Protein AF-A0A4Q7AGW3-F1 (afdb_monomer)

Radius of gyration: 12.97 Å; Cα contacts (8 Å, |Δi|>4): 34; chains: 1; bounding box: 41×16×31 Å

InterPro domains:
  IPR041304 AbiTii [PF18864] (2-59)

pLDDT: mean 93.37, std 7.72, range [61.47, 98.44]

Solvent-accessible surface area (backbone atoms only — not comparable to full-atom values): 3916 Å² total; per-residue (Å²): 134,57,71,69,56,51,47,56,53,43,75,75,33,91,89,50,55,67,69,61,46,45,52,53,50,39,55,50,20,63,77,68,69,38,63,68,54,38,51,50,43,48,31,74,73,75,52,72,92,48,81,93,72,56,56,74,92,77,58,82,85,131

Mean predicted aligned error: 3.54 Å

Sequence (62 aa):
MSLLREIQNDAVNSNVKVSDLLRRCKVLAYRLGNEDFKTWVDSELNGYELLDGIPSYRIFNN

Structure (mmCIF, N/CA/C/O backbone):
data_AF-A0A4Q7AGW3-F1
#
_entry.id   AF-A0A4Q7AGW3-F1
#
loop_
_atom_site.group_PDB
_atom_site.id
_atom_site.type_symbol
_atom_site.label_atom_id
_atom_site.label_alt_id
_atom_site.label_comp_id
_atom_site.label_asym_id
_atom_site.label_entity_id
_atom_site.label_seq_id
_atom_site.pdbx_PDB_ins_code
_atom_site.Cartn_x
_atom_site.Cartn_y
_atom_site.Cartn_z
_atom_site.occupancy
_atom_site.B_iso_or_equiv
_atom_site.auth_seq_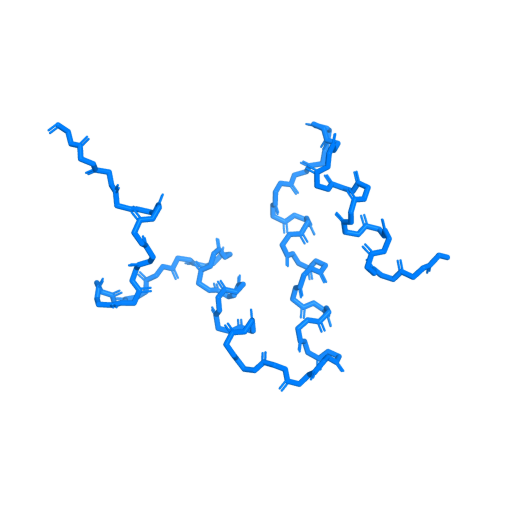id
_atom_site.auth_comp_id
_atom_site.auth_asym_id
_atom_site.auth_atom_id
_atom_site.pdbx_PDB_model_num
ATOM 1 N N . MET A 1 1 ? -18.915 5.016 7.785 1.00 69.50 1 MET A N 1
ATOM 2 C CA . MET A 1 1 ? -17.771 5.855 7.356 1.00 69.50 1 MET A CA 1
ATOM 3 C C . MET A 1 1 ? -17.552 5.646 5.862 1.00 69.50 1 MET A C 1
ATOM 5 O O . MET A 1 1 ? -18.077 4.676 5.334 1.00 69.50 1 MET A O 1
ATOM 9 N N . SER A 1 2 ? -16.869 6.554 5.159 1.00 94.75 2 SER A N 1
ATOM 10 C CA . SER A 1 2 ? -16.533 6.333 3.745 1.00 94.75 2 SER A CA 1
ATOM 11 C C . SER A 1 2 ? -15.310 5.421 3.615 1.00 94.75 2 SER A C 1
ATOM 13 O O . SER A 1 2 ? -14.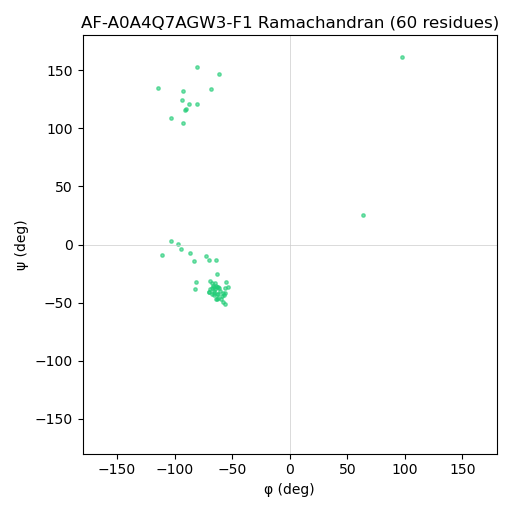440 5.427 4.484 1.00 94.75 2 SER A O 1
ATOM 15 N N . LEU A 1 3 ? -15.208 4.695 2.497 1.00 96.62 3 LEU A N 1
ATOM 16 C CA . LEU A 1 3 ? -14.054 3.836 2.198 1.00 96.62 3 LEU A CA 1
ATOM 17 C C . LEU A 1 3 ? -12.727 4.613 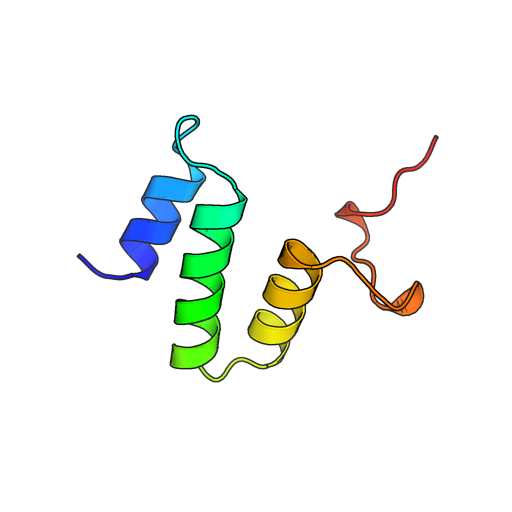2.229 1.00 96.62 3 LEU A C 1
ATOM 19 O O . LEU A 1 3 ? -11.725 4.107 2.718 1.00 96.62 3 LEU A O 1
ATOM 23 N N . LEU A 1 4 ? -12.731 5.867 1.763 1.00 96.75 4 LEU A N 1
ATOM 24 C CA . LEU A 1 4 ? -11.553 6.733 1.828 1.00 96.75 4 LEU A CA 1
ATOM 25 C C . LEU A 1 4 ? -11.100 6.973 3.275 1.00 96.75 4 LEU A C 1
ATOM 27 O O . LEU A 1 4 ? -9.906 6.950 3.552 1.00 96.75 4 LEU A O 1
ATOM 31 N N . ARG A 1 5 ? -12.041 7.163 4.207 1.00 97.38 5 ARG A N 1
ATOM 32 C CA . ARG A 1 5 ? -11.719 7.362 5.625 1.00 97.38 5 ARG A CA 1
ATOM 33 C C . ARG A 1 5 ? -11.141 6.096 6.256 1.00 97.38 5 ARG A C 1
ATOM 35 O O . ARG A 1 5 ? -10.228 6.188 7.064 1.00 97.38 5 ARG A O 1
ATOM 42 N N . GLU A 1 6 ? -11.649 4.929 5.872 1.00 97.31 6 GLU A N 1
ATOM 43 C CA . GLU A 1 6 ? -11.090 3.644 6.308 1.00 97.31 6 GLU A CA 1
ATOM 44 C C . GLU A 1 6 ? -9.653 3.466 5.811 1.00 97.31 6 GLU A C 1
ATOM 46 O O . GLU A 1 6 ? -8.778 3.162 6.610 1.00 97.31 6 GLU A O 1
ATOM 51 N N . ILE A 1 7 ? -9.388 3.750 4.530 1.00 97.94 7 ILE A N 1
ATOM 52 C CA . ILE A 1 7 ? -8.034 3.712 3.951 1.00 97.94 7 ILE A CA 1
ATOM 53 C C . ILE A 1 7 ? -7.091 4.669 4.691 1.00 97.94 7 ILE A C 1
ATOM 55 O O . ILE A 1 7 ? -5.973 4.290 5.021 1.00 97.94 7 ILE A O 1
ATOM 59 N N . GLN A 1 8 ? -7.536 5.895 4.986 1.00 97.69 8 GLN A N 1
ATOM 60 C CA . GLN A 1 8 ? -6.736 6.874 5.731 1.00 97.69 8 GLN A CA 1
ATOM 61 C C . GLN A 1 8 ? -6.403 6.396 7.149 1.00 97.69 8 GLN A C 1
ATOM 63 O O . GLN A 1 8 ? -5.268 6.555 7.591 1.00 97.69 8 GLN A O 1
ATOM 68 N N . ASN A 1 9 ? -7.371 5.801 7.851 1.00 97.56 9 ASN A N 1
ATOM 69 C CA . ASN A 1 9 ? -7.156 5.265 9.194 1.00 97.56 9 ASN A CA 1
ATOM 70 C C . ASN A 1 9 ? -6.209 4.056 9.175 1.00 97.56 9 ASN A C 1
ATOM 72 O O . ASN A 1 9 ? -5.316 3.965 10.014 1.00 97.56 9 ASN A O 1
ATOM 76 N N . ASP A 1 10 ? -6.383 3.149 8.212 1.00 97.69 10 ASP A N 1
ATOM 77 C CA . ASP A 1 10 ? -5.550 1.954 8.063 1.00 97.69 10 ASP A CA 1
ATOM 78 C C . ASP A 1 10 ? -4.108 2.321 7.672 1.00 97.69 10 ASP A C 1
ATOM 80 O O . ASP A 1 10 ? -3.166 1.705 8.163 1.00 97.69 10 ASP A O 1
ATOM 84 N N . ALA A 1 11 ? -3.912 3.365 6.857 1.00 97.44 11 ALA A N 1
ATOM 85 C CA . ALA A 1 11 ? -2.591 3.825 6.420 1.00 97.44 11 ALA A CA 1
ATOM 86 C C . ALA A 1 11 ? -1.692 4.334 7.561 1.00 97.44 11 ALA A C 1
ATOM 88 O O . ALA A 1 11 ? -0.470 4.297 7.436 1.00 97.44 11 ALA A O 1
ATOM 89 N N . VAL A 1 12 ? -2.278 4.798 8.668 1.00 97.44 12 VAL A N 1
ATOM 90 C CA . VAL A 1 12 ? -1.539 5.265 9.856 1.00 97.44 12 VAL A CA 1
ATOM 91 C C . VAL A 1 12 ? -1.552 4.247 11.001 1.00 97.44 12 VAL A C 1
ATOM 93 O O . VAL A 1 12 ? -1.034 4.527 12.081 1.00 97.44 12 VAL A O 1
ATOM 96 N N . ASN A 1 13 ? -2.141 3.067 10.788 1.00 96.94 13 ASN A N 1
ATOM 97 C CA . ASN A 1 13 ? -2.268 2.026 11.799 1.00 96.94 13 ASN A CA 1
ATOM 98 C C . ASN A 1 13 ? -1.242 0.908 11.573 1.00 96.94 13 ASN A C 1
ATOM 100 O O . ASN A 1 13 ? -1.393 0.072 10.685 1.00 96.94 13 ASN A O 1
ATOM 104 N N . SER A 1 14 ? -0.237 0.835 12.446 1.00 95.94 14 SER A N 1
ATOM 105 C CA . SER A 1 14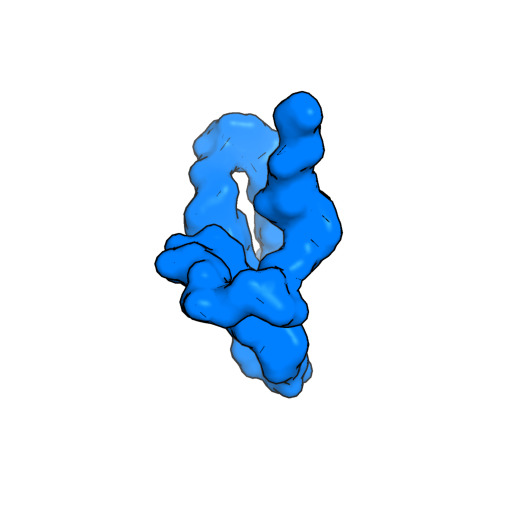 ? 0.825 -0.180 12.388 1.00 95.94 14 SER A CA 1
ATOM 106 C C . SER A 1 14 ? 0.346 -1.622 12.602 1.00 95.94 14 SER A C 1
ATOM 108 O O . SER A 1 14 ? 1.093 -2.555 12.320 1.00 95.94 14 SER A O 1
ATOM 110 N N . ASN A 1 15 ? -0.887 -1.826 13.078 1.00 97.69 15 ASN A N 1
ATOM 111 C CA . ASN A 1 15 ? -1.475 -3.156 13.254 1.00 97.69 15 ASN A CA 1
ATOM 112 C C . ASN A 1 15 ? -2.173 -3.682 11.990 1.00 97.69 15 ASN A C 1
ATOM 114 O O . ASN A 1 15 ? -2.616 -4.832 11.970 1.00 97.69 15 ASN A O 1
ATOM 118 N N . VAL A 1 16 ? -2.308 -2.860 10.946 1.00 97.8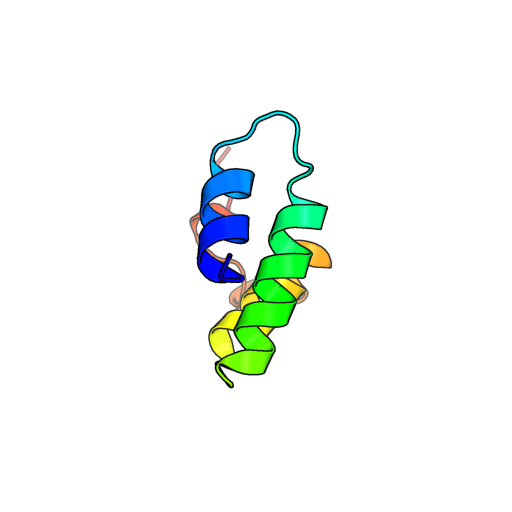8 16 VAL A N 1
ATOM 119 C CA . VAL A 1 16 ? -2.944 -3.260 9.688 1.00 97.88 16 VAL A CA 1
ATOM 120 C C . VAL A 1 16 ? -1.884 -3.760 8.718 1.00 97.88 16 VAL A C 1
ATOM 122 O O . VAL A 1 16 ? -0.854 -3.125 8.497 1.00 97.88 16 VAL A O 1
ATOM 125 N N . LYS A 1 17 ? -2.141 -4.915 8.098 1.00 97.75 17 LYS A N 1
ATOM 126 C CA . LYS A 1 17 ? -1.270 -5.424 7.039 1.00 97.75 17 LYS A CA 1
ATOM 127 C C . LYS A 1 17 ? -1.390 -4.523 5.815 1.00 97.75 17 LYS A C 1
ATOM 129 O O . LYS A 1 17 ? -2.495 -4.256 5.345 1.00 97.75 17 LYS A O 1
ATOM 134 N N . VAL A 1 18 ? -0.251 -4.152 5.234 1.00 96.50 18 VAL A N 1
ATOM 135 C CA . VAL A 1 18 ? -0.199 -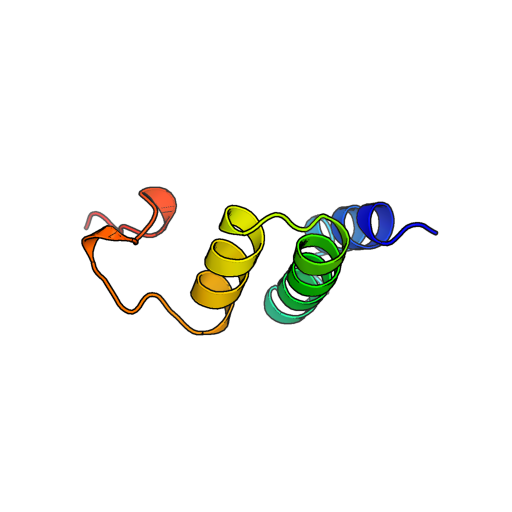3.351 3.999 1.00 96.50 18 VAL A CA 1
ATOM 136 C C . VAL A 1 18 ? -1.035 -3.984 2.880 1.00 96.50 18 VAL A C 1
ATOM 138 O O . VAL A 1 18 ? -1.724 -3.279 2.154 1.00 96.50 18 VAL A O 1
ATOM 141 N N . SER A 1 19 ? -1.061 -5.315 2.775 1.00 97.19 19 SER A N 1
ATOM 142 C CA . SER A 1 19 ? -1.884 -6.017 1.782 1.00 97.19 19 SER A CA 1
ATOM 143 C C . SER A 1 19 ? -3.390 -5.823 1.984 1.00 97.19 19 SER A C 1
ATOM 145 O O . SER A 1 19 ? -4.121 -5.702 1.003 1.00 97.19 19 SER A O 1
ATOM 147 N N . ASP A 1 20 ? -3.872 -5.751 3.226 1.00 98.00 20 ASP A N 1
ATOM 148 C CA . ASP A 1 20 ? -5.287 -5.501 3.512 1.00 98.00 20 ASP A CA 1
ATOM 149 C C . ASP A 1 20 ? -5.664 -4.051 3.159 1.00 98.00 20 ASP A C 1
ATOM 151 O O . ASP A 1 20 ? -6.690 -3.823 2.510 1.00 98.00 20 ASP A O 1
ATOM 155 N N . LEU A 1 21 ? -4.789 -3.086 3.476 1.00 98.25 21 LEU A N 1
ATOM 156 C CA . LEU A 1 21 ? -4.910 -1.686 3.048 1.00 98.25 21 LEU A CA 1
ATOM 157 C C . LEU A 1 21 ? -4.958 -1.566 1.514 1.00 98.25 21 LEU A C 1
ATOM 159 O O . LEU A 1 21 ? -5.866 -0.937 0.966 1.00 98.25 21 LEU A O 1
ATOM 163 N N . LEU A 1 22 ? -4.028 -2.213 0.807 1.00 98.25 22 LEU A N 1
ATOM 164 C CA . LEU A 1 22 ? -3.968 -2.190 -0.656 1.00 98.25 22 LEU A CA 1
ATOM 165 C C . LEU A 1 22 ? -5.224 -2.804 -1.296 1.00 98.25 22 LEU A C 1
ATOM 167 O O . LEU A 1 22 ? -5.734 -2.268 -2.277 1.00 98.25 22 LEU A O 1
ATOM 171 N N . ARG A 1 23 ? -5.820 -3.860 -0.723 1.00 98.25 23 ARG A N 1
ATOM 172 C CA . ARG A 1 23 ? -7.105 -4.387 -1.227 1.00 98.25 23 ARG A CA 1
ATOM 173 C C . ARG A 1 23 ? -8.245 -3.374 -1.102 1.00 98.25 23 ARG A C 1
ATOM 175 O O . ARG A 1 23 ? -9.076 -3.291 -2.008 1.00 98.25 23 ARG A O 1
ATOM 182 N N . ARG A 1 24 ? -8.288 -2.564 -0.036 1.00 98.25 24 ARG A N 1
ATOM 183 C CA . ARG A 1 24 ? -9.261 -1.457 0.070 1.00 98.25 24 ARG A CA 1
ATOM 184 C C . ARG A 1 24 ? -8.999 -0.384 -0.985 1.00 98.25 24 ARG A C 1
ATOM 186 O O . ARG A 1 24 ? -9.950 0.078 -1.618 1.00 98.25 24 ARG A O 1
ATOM 193 N N . CYS A 1 25 ? -7.732 -0.038 -1.221 1.00 98.44 25 CYS A N 1
ATOM 194 C CA . CYS A 1 25 ? -7.337 0.850 -2.317 1.00 98.44 25 CYS A CA 1
ATOM 195 C C . CYS A 1 25 ? -7.817 0.314 -3.670 1.00 98.44 25 CYS A C 1
ATOM 197 O O . CYS A 1 25 ? -8.386 1.077 -4.444 1.00 98.44 25 CYS A O 1
ATOM 199 N N . LYS A 1 26 ? -7.711 -1.000 -3.917 1.00 98.25 26 LYS A N 1
ATOM 200 C CA . LYS A 1 26 ? -8.242 -1.639 -5.128 1.00 98.25 26 LYS A CA 1
ATOM 201 C C . LYS A 1 26 ? -9.746 -1.442 -5.264 1.00 98.25 26 LYS A C 1
ATOM 203 O O . LYS A 1 26 ? -10.207 -0.994 -6.309 1.00 98.25 26 LYS A O 1
ATOM 208 N N . VAL A 1 27 ? -10.521 -1.667 -4.204 1.00 98.12 27 VAL A N 1
ATOM 209 C CA . VAL A 1 27 ? -11.969 -1.389 -4.233 1.00 98.12 27 VAL A CA 1
ATOM 210 C C . VAL A 1 27 ? -12.248 0.080 -4.578 1.00 98.12 27 VAL A C 1
ATOM 212 O O . VAL A 1 27 ? -13.143 0.362 -5.376 1.00 98.12 27 VAL A O 1
ATOM 215 N N . LEU A 1 28 ? -11.485 1.020 -4.013 1.00 98.19 28 LEU A N 1
ATOM 216 C CA . LEU A 1 28 ? -11.632 2.442 -4.319 1.00 98.19 28 LEU A CA 1
ATOM 217 C C . LEU A 1 28 ? -11.264 2.759 -5.779 1.00 98.19 28 LEU A C 1
ATOM 219 O O . LEU A 1 28 ? -12.017 3.470 -6.437 1.00 98.19 28 LEU A O 1
ATOM 223 N N . ALA A 1 29 ? -10.177 2.193 -6.306 1.00 98.12 29 ALA A N 1
ATOM 224 C CA . ALA A 1 29 ? -9.741 2.375 -7.691 1.00 98.12 29 ALA A CA 1
ATOM 225 C C . ALA A 1 29 ? -10.825 1.958 -8.696 1.00 98.12 29 ALA A C 1
ATOM 227 O O . ALA A 1 29 ? -11.127 2.694 -9.637 1.00 98.12 29 ALA A O 1
ATOM 228 N N . TYR A 1 30 ? -11.483 0.820 -8.448 1.00 97.88 30 TYR A N 1
ATOM 229 C CA . TYR A 1 30 ? -12.606 0.360 -9.266 1.00 97.88 30 TYR A CA 1
ATOM 230 C C . TYR A 1 30 ? -13.826 1.279 -9.172 1.00 97.88 30 TYR A C 1
ATOM 232 O O . TYR A 1 30 ? -14.444 1.557 -10.195 1.00 97.88 30 TYR A O 1
ATOM 240 N N . ARG A 1 31 ? -14.147 1.803 -7.982 1.00 96.88 31 ARG A N 1
ATOM 241 C CA . ARG A 1 31 ? -15.253 2.763 -7.804 1.00 96.88 31 ARG A CA 1
ATOM 242 C C . ARG A 1 31 ? -15.010 4.091 -8.514 1.00 96.88 31 ARG A C 1
ATOM 244 O O . ARG A 1 31 ? -15.967 4.717 -8.953 1.00 96.88 31 ARG A O 1
ATOM 251 N N . LEU A 1 32 ? -13.754 4.522 -8.593 1.00 97.00 32 LEU A N 1
ATOM 252 C CA . LEU A 1 32 ? -13.362 5.767 -9.250 1.00 97.00 32 LEU A CA 1
ATOM 253 C C . LEU A 1 32 ? -13.198 5.623 -10.768 1.00 97.00 32 LEU A C 1
ATOM 255 O O . LEU A 1 32 ? -13.097 6.638 -11.448 1.00 97.00 32 LEU A O 1
ATOM 259 N N . GLY A 1 33 ? -13.134 4.396 -11.299 1.00 97.12 33 GLY A N 1
ATOM 260 C CA . GLY A 1 33 ? -12.840 4.167 -12.717 1.00 97.12 33 GLY A CA 1
ATOM 261 C C . GLY A 1 33 ? -11.445 4.648 -13.135 1.00 97.12 33 GLY A C 1
ATOM 262 O O . GLY A 1 33 ? -11.243 4.986 -14.293 1.00 97.12 33 GLY A O 1
ATOM 263 N N . ASN A 1 34 ? -10.494 4.720 -12.197 1.00 97.81 34 ASN A N 1
ATOM 264 C CA . ASN A 1 34 ? -9.141 5.205 -12.463 1.00 97.81 34 ASN A CA 1
ATOM 265 C C . ASN A 1 34 ? -8.219 4.027 -12.822 1.00 97.81 34 ASN A C 1
ATOM 267 O O . ASN A 1 34 ? -7.831 3.259 -11.940 1.00 97.81 34 ASN A O 1
ATOM 271 N N . GLU A 1 35 ? -7.893 3.879 -14.108 1.00 96.50 35 GLU A N 1
ATOM 272 C CA . GLU A 1 35 ?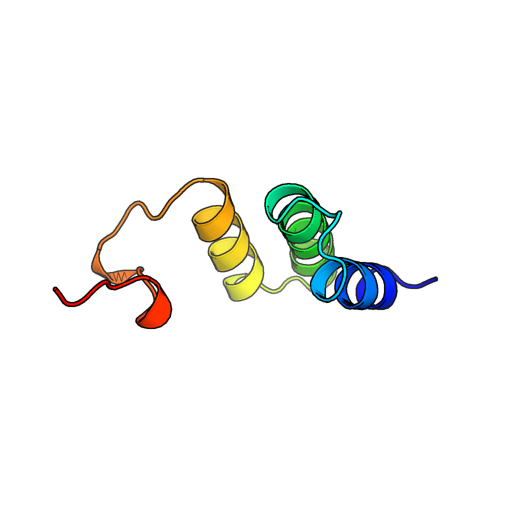 -7.080 2.764 -14.619 1.00 96.50 35 GLU A CA 1
ATOM 273 C C . GLU A 1 35 ? -5.634 2.780 -14.112 1.00 96.50 35 GLU A C 1
ATOM 275 O O . GLU A 1 35 ? -5.101 1.722 -13.770 1.00 96.50 35 GLU A O 1
ATOM 280 N N . ASP A 1 36 ? -5.024 3.958 -13.964 1.00 95.00 36 ASP A N 1
ATOM 281 C CA . ASP A 1 36 ? -3.664 4.081 -13.426 1.00 95.00 36 ASP A CA 1
ATOM 282 C C . ASP A 1 36 ? -3.615 3.572 -11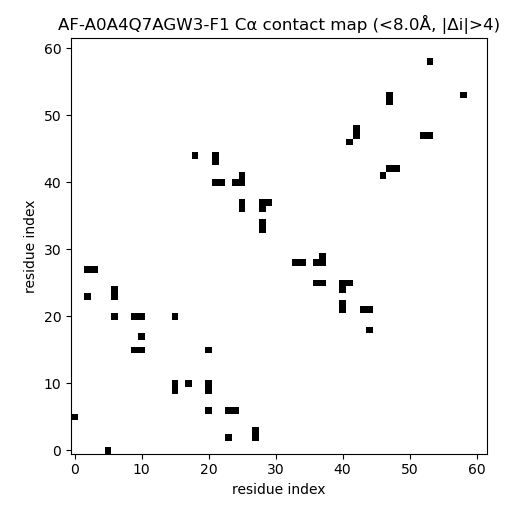.984 1.00 95.00 36 ASP A C 1
ATOM 284 O O . ASP A 1 36 ? -2.724 2.816 -11.601 1.00 95.00 36 ASP A O 1
ATOM 288 N N . PHE A 1 37 ? -4.625 3.922 -11.184 1.00 97.06 37 PHE A N 1
ATOM 289 C CA . PHE A 1 37 ? -4.717 3.484 -9.799 1.00 97.06 37 PHE A CA 1
ATOM 290 C C . PHE A 1 37 ? -4.996 1.978 -9.687 1.00 97.06 37 PHE A C 1
ATOM 292 O O . PHE A 1 37 ? -4.428 1.316 -8.816 1.00 97.06 37 PHE A O 1
ATOM 299 N N . LYS A 1 38 ? -5.831 1.418 -10.576 1.00 97.25 38 LYS A N 1
ATOM 300 C CA . LYS A 1 38 ? -6.067 -0.035 -10.657 1.00 97.25 38 LYS A CA 1
ATOM 301 C C . LYS A 1 38 ? -4.786 -0.787 -11.012 1.00 97.25 38 LYS A C 1
ATOM 303 O O . LYS A 1 38 ? -4.460 -1.771 -10.358 1.00 97.25 38 LYS A O 1
ATOM 308 N N . THR A 1 39 ? -4.059 -0.299 -12.011 1.00 95.25 39 THR A N 1
ATOM 309 C CA . THR A 1 39 ? -2.801 -0.903 -12.457 1.00 95.25 39 THR A CA 1
ATOM 310 C C . THR A 1 39 ? -1.761 -0.834 -11.348 1.00 95.25 39 THR A C 1
ATOM 312 O O . THR A 1 39 ? -1.161 -1.844 -10.997 1.00 95.25 39 THR A O 1
ATOM 315 N N . TRP A 1 40 ? -1.610 0.335 -10.722 1.00 95.75 40 TRP A N 1
ATOM 316 C CA . TRP A 1 40 ? -0.688 0.533 -9.610 1.00 95.75 40 TRP A CA 1
ATOM 317 C C . TRP A 1 40 ? -0.956 -0.432 -8.453 1.00 95.75 40 TRP A C 1
ATOM 319 O O . TRP A 1 40 ? -0.046 -1.119 -8.000 1.00 95.75 40 TRP A O 1
ATOM 329 N N . VAL A 1 41 ? -2.204 -0.518 -7.982 1.00 97.19 41 VAL A N 1
ATOM 330 C CA . VAL A 1 41 ? -2.520 -1.358 -6.819 1.00 97.19 41 VAL A CA 1
ATOM 331 C C . VAL A 1 41 ? -2.387 -2.847 -7.133 1.00 97.19 41 VAL A C 1
ATOM 333 O O . VAL A 1 41 ? -2.018 -3.619 -6.249 1.00 97.19 41 VAL A O 1
ATOM 336 N N . ASP A 1 42 ? -2.649 -3.256 -8.377 1.00 96.06 42 ASP A N 1
ATOM 337 C CA . ASP A 1 42 ? -2.433 -4.636 -8.806 1.00 96.06 42 ASP A CA 1
ATOM 338 C C . ASP A 1 42 ? -0.949 -4.985 -8.893 1.00 96.06 42 ASP A C 1
ATOM 340 O O . ASP A 1 42 ? -0.568 -6.047 -8.397 1.00 96.06 42 ASP A O 1
ATOM 344 N N . SER A 1 43 ? -0.107 -4.089 -9.404 1.00 95.56 43 SER A N 1
ATOM 345 C CA . SER A 1 43 ? 1.346 -4.285 -9.397 1.00 95.56 43 SER A CA 1
ATOM 346 C C . SER A 1 43 ? 1.923 -4.299 -7.979 1.00 95.56 43 SER A C 1
ATOM 348 O O . SER A 1 43 ? 2.790 -5.104 -7.657 1.00 95.56 43 SER A O 1
ATOM 350 N N . GLU A 1 44 ? 1.414 -3.457 -7.080 1.00 96.00 44 GLU A N 1
ATOM 351 C CA . GLU A 1 44 ? 1.845 -3.432 -5.678 1.00 96.00 44 GLU A CA 1
ATOM 352 C C . GLU A 1 44 ? 1.451 -4.701 -4.905 1.00 96.00 44 GLU A C 1
ATOM 354 O O . GLU A 1 44 ? 2.177 -5.132 -4.008 1.00 96.00 44 GLU A O 1
ATOM 359 N N . LEU A 1 45 ? 0.306 -5.307 -5.242 1.00 96.69 45 LEU A N 1
ATOM 360 C CA . LEU A 1 45 ? -0.180 -6.536 -4.611 1.00 96.69 45 LEU A CA 1
ATOM 361 C C . LEU A 1 45 ? 0.457 -7.804 -5.186 1.00 96.69 45 LEU A C 1
ATOM 363 O O . LEU A 1 45 ? 0.695 -8.746 -4.430 1.00 96.69 45 LEU A O 1
ATOM 367 N N . ASN A 1 46 ? 0.684 -7.847 -6.500 1.00 95.00 46 ASN A N 1
ATOM 368 C CA . ASN A 1 46 ? 1.068 -9.069 -7.215 1.00 95.00 46 ASN A CA 1
ATOM 369 C C . ASN A 1 46 ? 2.512 -9.048 -7.739 1.00 95.00 46 ASN A C 1
ATOM 371 O O . ASN A 1 46 ? 3.015 -10.084 -8.168 1.00 95.00 46 ASN A O 1
ATOM 375 N N . GLY A 1 47 ? 3.193 -7.905 -7.660 1.00 92.25 47 GLY A N 1
ATOM 376 C CA . GLY A 1 47 ? 4.510 -7.685 -8.247 1.00 92.25 47 GLY A CA 1
ATOM 377 C C . GLY A 1 47 ? 4.439 -6.989 -9.608 1.00 92.25 47 GLY A C 1
ATOM 378 O O . GLY A 1 47 ? 3.406 -6.963 -10.273 1.00 92.25 47 GLY A O 1
ATOM 379 N N . TYR A 1 48 ? 5.568 -6.410 -10.013 1.00 91.62 48 TYR A N 1
ATOM 380 C CA . TYR A 1 48 ? 5.723 -5.714 -11.289 1.00 91.62 48 TYR A CA 1
ATOM 381 C C . TYR A 1 48 ? 6.273 -6.678 -12.346 1.00 91.62 48 TYR A C 1
ATOM 383 O O . TYR A 1 48 ? 7.335 -7.264 -12.145 1.00 91.62 48 TYR A O 1
ATOM 391 N N . GLU A 1 49 ? 5.570 -6.833 -13.471 1.00 82.50 49 GLU A N 1
ATOM 392 C CA . GLU A 1 49 ? 5.984 -7.742 -14.556 1.00 82.50 49 GLU A CA 1
ATOM 393 C C . GLU A 1 49 ? 7.052 -7.136 -15.481 1.00 82.50 49 GLU A C 1
ATOM 395 O O . GLU A 1 49 ? 7.906 -7.852 -16.002 1.00 82.50 49 GLU A O 1
ATOM 400 N N . LEU A 1 50 ? 7.018 -5.815 -15.685 1.00 80.12 50 LEU A N 1
ATOM 401 C CA . LEU A 1 50 ? 7.907 -5.092 -16.598 1.00 80.12 50 LEU A CA 1
ATOM 402 C C . LEU A 1 50 ? 8.821 -4.141 -15.826 1.00 80.12 50 LEU A C 1
ATOM 404 O O . LEU A 1 50 ? 8.349 -3.376 -14.986 1.00 80.12 50 LEU A O 1
ATOM 408 N N . LEU A 1 51 ? 10.112 -4.136 -16.172 1.00 75.00 51 LEU A N 1
ATOM 409 C CA . LEU A 1 51 ? 11.109 -3.239 -15.572 1.00 75.00 51 LEU A CA 1
ATOM 410 C C . LEU A 1 51 ? 10.781 -1.757 -15.815 1.00 75.00 51 LEU A C 1
ATOM 412 O O . LEU A 1 51 ? 10.920 -0.948 -14.902 1.00 75.00 51 LEU A O 1
ATOM 416 N N . ASP A 1 52 ? 10.264 -1.421 -16.999 1.00 74.12 52 ASP A N 1
ATOM 417 C CA . ASP A 1 52 ? 9.899 -0.045 -17.372 1.00 74.12 52 ASP A CA 1
ATOM 418 C C . ASP A 1 52 ? 8.671 0.489 -16.610 1.00 74.12 52 ASP A C 1
ATOM 420 O 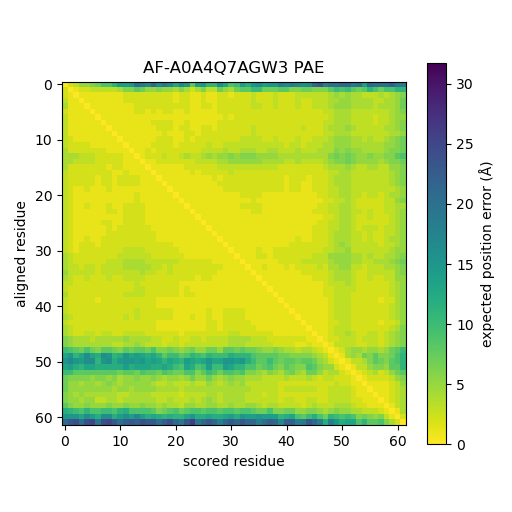O . ASP A 1 52 ? 8.401 1.689 -16.619 1.00 74.12 52 ASP A O 1
ATOM 424 N N . GLY A 1 53 ? 7.919 -0.391 -15.939 1.00 79.69 53 GLY A N 1
ATOM 425 C CA . GLY A 1 53 ? 6.736 -0.039 -15.153 1.00 79.69 53 GLY A CA 1
ATOM 426 C C . GLY A 1 53 ? 7.001 0.123 -13.657 1.00 79.69 53 GLY A C 1
ATOM 427 O O . GLY A 1 53 ? 6.055 0.370 -12.908 1.00 79.69 53 GLY A O 1
ATOM 428 N N . ILE A 1 54 ? 8.248 -0.047 -13.204 1.00 89.25 54 ILE A N 1
ATOM 429 C CA . ILE A 1 54 ? 8.602 0.011 -11.784 1.00 89.25 54 ILE A CA 1
ATOM 430 C C . ILE A 1 54 ? 8.739 1.479 -11.351 1.00 89.25 54 ILE A C 1
ATOM 432 O O . ILE A 1 54 ? 9.593 2.202 -11.870 1.00 89.25 54 ILE A O 1
ATOM 436 N N . PRO A 1 55 ? 7.951 1.945 -10.367 1.00 90.56 55 PRO A N 1
ATOM 437 C CA . PRO A 1 55 ? 8.097 3.288 -9.832 1.00 90.56 55 PRO A CA 1
ATOM 438 C C . PRO A 1 55 ? 9.474 3.491 -9.203 1.00 90.56 55 PRO A C 1
ATOM 440 O O . PRO A 1 55 ? 10.017 2.587 -8.571 1.00 90.56 55 PRO A O 1
ATOM 443 N N . SER A 1 56 ? 10.012 4.708 -9.283 1.00 91.12 56 SER A N 1
ATOM 444 C CA . SER A 1 56 ? 11.354 5.022 -8.772 1.00 91.12 56 SER A CA 1
ATOM 445 C C . SER A 1 56 ? 11.557 4.659 -7.295 1.00 91.12 56 SER A C 1
ATOM 447 O O . SER A 1 56 ? 12.639 4.228 -6.916 1.00 91.12 56 SER A O 1
ATOM 449 N N . TYR A 1 57 ? 10.514 4.749 -6.465 1.00 91.81 57 TYR A N 1
ATOM 450 C CA . TYR A 1 57 ? 10.563 4.362 -5.048 1.00 91.81 57 TYR A CA 1
ATOM 451 C C . TYR A 1 57 ? 10.624 2.844 -4.801 1.00 91.81 57 TYR A C 1
ATOM 453 O O . TYR A 1 57 ? 10.829 2.420 -3.666 1.00 91.81 57 TYR A O 1
ATOM 461 N N . ARG A 1 58 ? 10.419 2.015 -5.832 1.00 90.75 58 ARG A N 1
ATOM 462 C CA . ARG A 1 58 ? 10.627 0.559 -5.800 1.00 90.75 58 ARG A CA 1
ATOM 463 C C . ARG A 1 58 ? 12.017 0.155 -6.313 1.00 90.75 58 ARG A C 1
ATOM 465 O O . ARG A 1 58 ? 12.348 -1.026 -6.249 1.00 90.75 58 ARG A O 1
ATOM 472 N N . ILE A 1 59 ? 12.828 1.105 -6.790 1.00 90.94 59 ILE A N 1
ATOM 473 C CA . ILE A 1 59 ? 14.199 0.864 -7.254 1.00 90.94 59 ILE A CA 1
ATOM 474 C C . ILE A 1 59 ? 15.158 1.026 -6.071 1.00 90.94 59 ILE A C 1
ATOM 476 O O . ILE A 1 59 ? 15.284 2.107 -5.498 1.00 90.94 59 ILE A O 1
ATOM 480 N N . PHE A 1 60 ? 15.843 -0.057 -5.705 1.00 86.69 60 PHE A N 1
ATOM 481 C CA . PHE A 1 60 ? 16.860 -0.044 -4.657 1.00 86.69 60 PHE A CA 1
ATOM 482 C C . PHE A 1 60 ? 18.228 0.245 -5.279 1.00 86.69 60 PHE A C 1
ATOM 484 O O . PHE A 1 60 ? 18.734 -0.559 -6.059 1.00 86.69 60 PHE A O 1
ATOM 491 N N . ASN A 1 61 ? 18.831 1.379 -4.922 1.00 81.12 61 ASN A N 1
ATOM 492 C CA . ASN A 1 61 ? 20.239 1.633 -5.211 1.00 81.12 61 ASN A CA 1
ATOM 493 C C . ASN A 1 61 ? 21.066 1.068 -4.052 1.00 81.12 61 ASN A C 1
ATOM 495 O O . ASN A 1 61 ? 20.850 1.464 -2.906 1.00 81.12 61 ASN A O 1
ATOM 499 N N . ASN A 1 62 ? 21.959 0.130 -4.362 1.00 61.47 62 ASN A N 1
ATOM 500 C CA . ASN A 1 62 ? 22.946 -0.414 -3.428 1.00 61.47 62 ASN A CA 1
ATOM 501 C C . ASN A 1 62 ? 24.229 0.419 -3.468 1.00 61.47 62 ASN A C 1
ATOM 503 O O . ASN A 1 62 ? 24.616 0.815 -4.591 1.00 61.47 62 ASN A O 1
#

Foldseek 3Di:
DDLVVVLVVLVPDPVHDPLVSLVSQCVVCVVVVPPVSNVVSCCVNPNDPDPVPDDPVNDDDD

Secondary structure (DSSP, 8-state):
--HHHHHHHHHT-TTS-HHHHHHHHHHHHHHHT-HHHHHHHHHHHH--S-GGG--GGG----

Organism: NCBI:txid1879050